Protein AF-A0A2V9KYP8-F1 (afdb_monomer)

Secondary structure (DSSP, 8-state):
-EEEEEE--SHHHHHHHHHHHHTT-EEEEEESSTTT--HHHHHHHHHTT---EE--TT--S--

Radius of gyration: 10.92 Å; Cα contacts (8 Å, |Δi|>4): 110; chains: 1; bounding box: 24×19×31 Å

Structure (mmCIF, N/CA/C/O backbone):
data_AF-A0A2V9KYP8-F1
#
_entry.id   AF-A0A2V9KYP8-F1
#
loop_
_atom_site.group_PDB
_atom_site.id
_atom_site.type_symbol
_atom_site.label_atom_id
_atom_site.label_alt_id
_atom_site.label_comp_id
_atom_site.label_asym_id
_atom_site.label_entity_id
_atom_site.label_seq_id
_atom_site.pdbx_PDB_ins_code
_atom_site.Cartn_x
_atom_site.Cartn_y
_atom_site.Cartn_z
_atom_site.occupancy
_atom_site.B_iso_or_equiv
_atom_site.auth_seq_id
_atom_site.auth_comp_id
_atom_site.auth_asym_id
_atom_site.auth_atom_id
_atom_site.pdbx_PDB_model_num
ATOM 1 N N . MET A 1 1 ? -16.648 9.118 7.299 1.00 93.44 1 MET A N 1
ATOM 2 C CA . MET A 1 1 ? -16.035 9.834 6.148 1.00 93.44 1 MET A CA 1
ATOM 3 C C . MET A 1 1 ? -15.531 8.799 5.147 1.00 93.44 1 MET A C 1
ATOM 5 O O . MET A 1 1 ? -15.138 7.730 5.592 1.00 93.44 1 MET A O 1
ATOM 9 N N . ARG A 1 2 ? -15.586 9.056 3.833 1.00 98.12 2 ARG A N 1
ATOM 10 C CA . ARG A 1 2 ? -15.067 8.131 2.803 1.00 98.12 2 ARG A CA 1
ATOM 11 C C . ARG A 1 2 ? -13.842 8.755 2.144 1.00 98.12 2 ARG A C 1
ATOM 13 O O . ARG A 1 2 ? -13.933 9.907 1.729 1.00 98.12 2 ARG A O 1
ATOM 20 N N . ILE A 1 3 ? -12.736 8.020 2.085 1.00 98.19 3 ILE A N 1
ATOM 21 C CA . ILE A 1 3 ? -11.455 8.496 1.556 1.00 98.19 3 ILE A CA 1
ATOM 22 C C . ILE A 1 3 ? -10.945 7.497 0.519 1.00 98.19 3 ILE A C 1
ATOM 24 O O . ILE A 1 3 ? -10.891 6.297 0.778 1.00 98.19 3 ILE A O 1
ATOM 28 N N . SER A 1 4 ? -10.528 8.017 -0.630 1.00 98.31 4 SER A N 1
ATOM 29 C CA . SER A 1 4 ? -9.710 7.297 -1.602 1.00 98.31 4 SER A CA 1
ATOM 30 C C . SER A 1 4 ? -8.349 7.973 -1.652 1.00 98.31 4 SER A C 1
ATOM 32 O O . SER A 1 4 ? -8.281 9.192 -1.813 1.00 98.31 4 SER A O 1
ATOM 34 N N . ALA A 1 5 ? -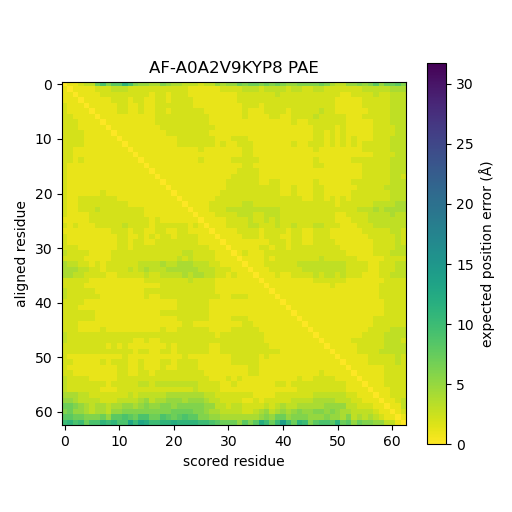7.282 7.200 -1.477 1.00 98.25 5 ALA A N 1
ATOM 35 C CA . ALA A 1 5 ? -5.917 7.705 -1.485 1.00 98.25 5 ALA A CA 1
ATOM 36 C C . ALA A 1 5 ? -5.116 7.064 -2.623 1.00 98.25 5 ALA A C 1
ATOM 38 O O . ALA A 1 5 ? -5.194 5.858 -2.840 1.00 98.25 5 ALA A O 1
ATOM 39 N N . CYS A 1 6 ? -4.341 7.889 -3.323 1.00 98.31 6 CYS A N 1
ATOM 40 C CA . CYS A 1 6 ? -3.395 7.485 -4.356 1.00 98.31 6 CYS A CA 1
ATOM 41 C C . CYS A 1 6 ? -2.029 8.032 -3.940 1.00 98.31 6 CYS A C 1
ATOM 43 O O . CYS A 1 6 ? -1.776 9.231 -4.063 1.00 98.31 6 CYS A O 1
ATOM 45 N N . LEU A 1 7 ? -1.207 7.180 -3.327 1.00 98.31 7 LEU A N 1
ATOM 46 C CA . LEU A 1 7 ? 0.057 7.545 -2.676 1.00 98.31 7 LEU A CA 1
ATOM 47 C C . LEU A 1 7 ? 1.085 6.420 -2.870 1.00 98.31 7 LEU A C 1
ATOM 49 O O . LEU A 1 7 ? 0.743 5.322 -3.302 1.00 98.31 7 LEU A O 1
ATOM 53 N N . HIS A 1 8 ? 2.348 6.650 -2.510 1.00 98.56 8 HIS A N 1
ATOM 54 C CA . HIS A 1 8 ? 3.327 5.563 -2.421 1.00 98.56 8 HIS A CA 1
ATOM 55 C C . HIS A 1 8 ? 2.933 4.593 -1.302 1.00 98.56 8 HIS A C 1
ATOM 57 O O . HIS A 1 8 ? 2.790 5.011 -0.153 1.00 98.56 8 HIS A O 1
ATOM 63 N N . VAL A 1 9 ? 2.767 3.307 -1.611 1.00 98.56 9 VAL A N 1
ATOM 64 C CA . VAL A 1 9 ? 2.357 2.304 -0.617 1.00 98.56 9 VAL A CA 1
ATOM 65 C C . VAL A 1 9 ? 3.587 1.781 0.121 1.00 98.56 9 VAL A C 1
ATOM 67 O O . VAL A 1 9 ? 4.188 0.783 -0.259 1.00 98.56 9 VAL A O 1
ATOM 70 N N . THR A 1 10 ? 3.973 2.496 1.173 1.00 98.69 10 THR A N 1
ATOM 71 C CA . THR A 1 10 ? 5.085 2.162 2.073 1.00 98.69 10 THR A CA 1
ATOM 72 C C . THR A 1 10 ? 4.598 2.054 3.519 1.00 98.69 10 THR A C 1
ATOM 74 O O . THR A 1 10 ? 3.439 2.355 3.824 1.00 98.69 10 THR A O 1
ATOM 77 N N . SER A 1 11 ? 5.482 1.650 4.434 1.00 98.62 11 SER A N 1
ATOM 78 C CA . SER A 1 11 ? 5.181 1.551 5.872 1.00 98.62 11 SER A CA 1
ATOM 79 C C . SER A 1 11 ? 4.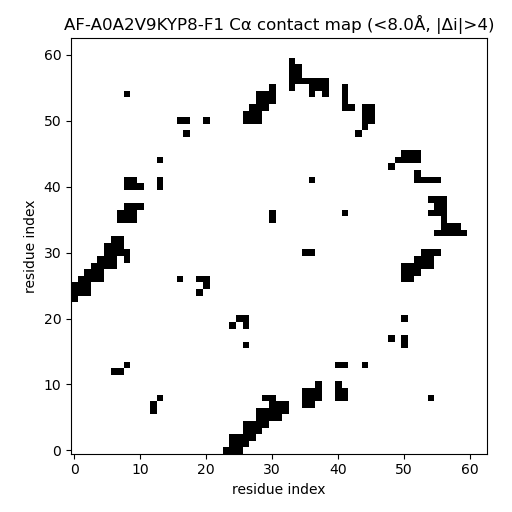642 2.860 6.480 1.00 98.62 11 SER A C 1
ATOM 81 O O . SER A 1 11 ? 3.768 2.844 7.349 1.00 98.62 11 SER A O 1
ATOM 83 N N . GLU A 1 12 ? 5.118 4.015 6.017 1.00 98.62 12 GLU A N 1
ATOM 84 C CA . GLU A 1 12 ? 4.649 5.333 6.455 1.00 98.62 12 GLU A CA 1
ATOM 85 C C . GLU A 1 12 ? 3.193 5.578 6.031 1.00 98.62 12 GLU A C 1
ATOM 87 O O . GLU A 1 12 ? 2.363 5.986 6.847 1.00 98.62 12 GLU A O 1
ATOM 92 N N . THR A 1 13 ? 2.853 5.256 4.779 1.00 98.56 13 THR A N 1
ATOM 93 C CA . THR A 1 13 ? 1.476 5.344 4.271 1.00 98.56 13 THR A CA 1
ATOM 94 C C . THR A 1 13 ? 0.556 4.357 4.978 1.00 98.56 13 THR A C 1
ATOM 96 O O . THR A 1 13 ? -0.596 4.694 5.247 1.00 98.56 13 THR A O 1
ATOM 99 N N . ALA A 1 14 ? 1.051 3.175 5.354 1.00 98.69 14 ALA A N 1
ATOM 100 C CA . ALA A 1 14 ? 0.272 2.234 6.150 1.00 98.69 14 ALA A CA 1
ATOM 101 C C . ALA A 1 14 ? -0.099 2.808 7.524 1.00 98.69 14 ALA A C 1
ATOM 103 O O . ALA A 1 14 ? -1.260 2.735 7.919 1.00 98.69 14 ALA A O 1
ATOM 104 N N . ASN A 1 15 ? 0.839 3.461 8.217 1.00 98.75 15 ASN A N 1
ATOM 105 C CA . ASN A 1 15 ? 0.546 4.130 9.489 1.00 98.75 15 ASN A CA 1
ATOM 106 C C . ASN A 1 15 ? -0.502 5.243 9.331 1.00 98.75 15 ASN A C 1
ATOM 108 O O . ASN A 1 15 ? -1.419 5.357 10.150 1.00 98.75 15 ASN A O 1
ATOM 112 N N . LEU A 1 16 ? -0.416 6.030 8.253 1.00 98.62 16 LEU A N 1
ATOM 113 C CA . LEU A 1 16 ? -1.441 7.022 7.925 1.00 98.62 16 LEU A CA 1
ATOM 114 C C . LEU A 1 16 ? -2.804 6.357 7.671 1.00 98.62 16 LEU A C 1
ATOM 116 O O . LEU A 1 16 ? -3.814 6.791 8.225 1.00 98.62 16 LEU A O 1
ATOM 120 N N . ALA A 1 17 ? -2.837 5.292 6.870 1.00 98.56 17 ALA A N 1
ATOM 121 C CA . ALA A 1 17 ? -4.051 4.560 6.525 1.00 98.56 17 ALA A CA 1
ATOM 122 C C . ALA A 1 17 ? -4.747 3.972 7.762 1.00 98.56 17 ALA A C 1
ATOM 124 O O . ALA A 1 17 ? -5.958 4.132 7.928 1.00 98.56 17 ALA A O 1
ATOM 125 N N . ILE A 1 18 ? -3.971 3.357 8.658 1.00 98.50 18 ILE A N 1
ATOM 126 C CA . ILE A 1 18 ? -4.439 2.813 9.937 1.00 98.50 18 ILE A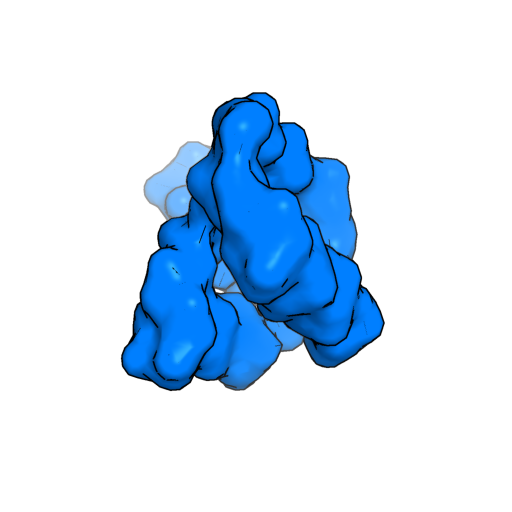 CA 1
ATOM 127 C C . ILE A 1 18 ? -5.006 3.932 10.813 1.00 98.50 18 ILE A C 1
ATOM 129 O O . ILE A 1 18 ? -6.121 3.807 11.312 1.00 98.50 18 ILE A O 1
ATOM 133 N N . THR A 1 19 ? -4.300 5.060 10.922 1.00 98.62 19 THR A N 1
ATOM 134 C CA . THR A 1 19 ? -4.766 6.219 11.701 1.00 98.62 19 THR A CA 1
ATOM 135 C C . THR A 1 19 ? -6.103 6.750 11.180 1.00 98.62 19 THR A C 1
ATOM 137 O O . THR A 1 19 ? -7.015 7.018 11.960 1.00 98.62 19 THR A O 1
ATOM 140 N N . LEU A 1 20 ? -6.253 6.883 9.858 1.00 98.44 20 LEU A N 1
ATOM 141 C CA . LEU A 1 20 ? -7.500 7.348 9.245 1.00 98.44 20 LEU A CA 1
ATOM 142 C C . LEU A 1 20 ? -8.652 6.363 9.482 1.00 98.44 20 LEU A C 1
ATOM 144 O O . LEU A 1 20 ? -9.758 6.792 9.821 1.00 98.44 20 LEU A O 1
ATOM 148 N N . ARG A 1 21 ? -8.397 5.058 9.334 1.00 98.00 21 ARG A N 1
ATOM 149 C CA . ARG A 1 21 ? -9.367 3.994 9.629 1.00 98.00 21 ARG A CA 1
ATOM 150 C C . ARG A 1 21 ? -9.812 4.046 11.089 1.00 98.00 21 ARG A C 1
ATOM 152 O O . ARG A 1 21 ? -11.012 4.057 11.354 1.00 98.00 21 ARG A O 1
ATOM 159 N N . ASP A 1 22 ? -8.865 4.130 12.018 1.00 98.31 22 ASP A N 1
ATOM 160 C CA . ASP A 1 22 ? -9.136 4.170 13.460 1.00 98.31 22 ASP A CA 1
ATOM 161 C C . ASP A 1 22 ? -9.843 5.473 13.867 1.00 98.31 22 ASP A C 1
ATOM 163 O O . ASP A 1 22 ? -10.636 5.490 14.806 1.00 98.31 22 ASP A O 1
ATOM 167 N N . GLY A 1 23 ? -9.655 6.542 13.088 1.00 98.12 23 GLY A N 1
ATOM 168 C CA . GLY A 1 23 ? -10.444 7.775 13.144 1.00 98.12 23 GLY A CA 1
ATOM 169 C C . GLY A 1 23 ? -11.859 7.674 12.548 1.00 98.12 23 GLY A C 1
ATOM 170 O O . GLY A 1 23 ? -12.558 8.686 12.464 1.00 98.12 23 GLY A O 1
ATOM 171 N N . GLY A 1 24 ? -12.303 6.491 12.111 1.00 98.06 24 GLY A N 1
ATOM 172 C CA . GLY A 1 24 ? -13.645 6.247 11.569 1.00 98.06 24 GLY A CA 1
ATOM 173 C C . GLY A 1 24 ? -13.798 6.535 10.070 1.00 98.06 24 GLY A C 1
ATOM 174 O O . GLY A 1 24 ? -14.922 6.707 9.574 1.00 98.06 24 GLY A O 1
ATOM 175 N N . ALA A 1 25 ? -12.697 6.633 9.321 1.00 98.31 25 ALA A N 1
ATOM 176 C CA . ALA A 1 25 ? -12.759 6.720 7.868 1.00 98.31 25 ALA A CA 1
ATOM 177 C C . ALA A 1 25 ? -12.941 5.333 7.230 1.00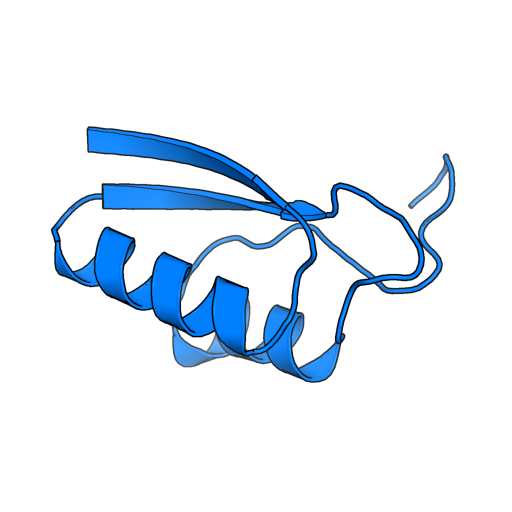 98.31 25 ALA A C 1
ATOM 179 O O . ALA A 1 25 ? -12.279 4.366 7.592 1.00 98.31 25 ALA A O 1
ATOM 180 N N . HIS A 1 26 ? -13.787 5.261 6.203 1.00 98.00 26 HIS A N 1
ATOM 181 C CA . HIS A 1 26 ? -13.755 4.169 5.235 1.00 98.00 26 HIS A CA 1
ATOM 182 C C . HIS A 1 26 ? -12.741 4.533 4.152 1.00 98.00 26 HIS A C 1
ATOM 184 O O . HIS A 1 26 ? -12.993 5.448 3.361 1.00 98.00 26 HIS A O 1
ATOM 190 N N . LEU A 1 27 ? -11.599 3.851 4.159 1.00 97.94 27 LEU A N 1
ATOM 191 C CA . LEU A 1 27 ? -10.454 4.131 3.300 1.00 97.94 27 LEU A CA 1
ATOM 192 C C . LEU A 1 27 ? -10.299 3.055 2.221 1.00 97.94 27 LEU A C 1
ATOM 194 O O . LEU A 1 27 ? -10.434 1.871 2.514 1.00 97.94 27 LEU A O 1
ATOM 198 N N . VAL A 1 28 ? -9.957 3.476 1.005 1.00 98.62 28 VAL A N 1
ATOM 199 C CA . VAL A 1 28 ? -9.381 2.620 -0.042 1.00 98.62 28 VAL A CA 1
ATOM 200 C C . VAL A 1 28 ? -8.078 3.247 -0.541 1.00 98.62 28 VAL A C 1
ATOM 202 O O . VAL A 1 28 ? -7.982 4.476 -0.628 1.00 98.62 28 VAL A O 1
ATOM 205 N N . LEU A 1 29 ? -7.082 2.419 -0.848 1.00 98.50 29 LEU A N 1
ATOM 206 C CA . LEU A 1 29 ? -5.744 2.858 -1.248 1.00 98.50 29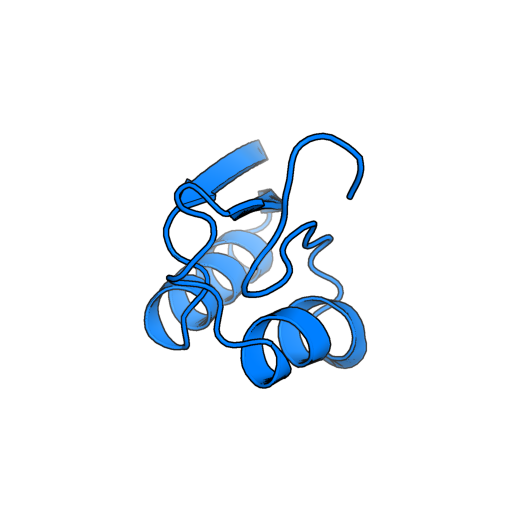 LEU A CA 1
ATOM 207 C C . LEU A 1 29 ? -5.356 2.254 -2.604 1.00 98.50 29 LEU A C 1
ATOM 209 O O . LEU A 1 29 ? -5.608 1.076 -2.849 1.00 98.50 29 LEU A O 1
ATOM 213 N N . CYS A 1 30 ? -4.705 3.041 -3.454 1.00 98.12 30 CYS A N 1
ATOM 214 C CA . CYS A 1 30 ? -3.956 2.559 -4.613 1.00 98.12 30 CYS A CA 1
ATOM 215 C C . CYS A 1 30 ? -2.567 3.205 -4.673 1.00 98.12 30 CYS A C 1
ATOM 217 O O . CYS A 1 30 ? -2.314 4.228 -4.022 1.00 98.12 30 CYS A O 1
ATOM 219 N N . ALA A 1 31 ? -1.664 2.602 -5.446 1.00 98.00 31 ALA A N 1
ATOM 220 C CA . ALA A 1 31 ? -0.346 3.171 -5.682 1.00 98.00 31 ALA A CA 1
ATOM 221 C C . ALA A 1 31 ? -0.429 4.392 -6.609 1.00 98.00 31 ALA A C 1
ATOM 223 O O . ALA A 1 31 ? -1.231 4.445 -7.537 1.00 98.00 31 ALA A O 1
ATOM 224 N N . SER A 1 32 ? 0.409 5.399 -6.351 1.00 97.75 32 SER A N 1
ATOM 225 C CA . SER A 1 32 ? 0.594 6.546 -7.256 1.00 97.75 32 SER A CA 1
ATOM 226 C C . SER A 1 32 ? 1.774 6.380 -8.210 1.00 97.75 32 SER A C 1
ATOM 228 O O . SER A 1 32 ? 2.030 7.261 -9.029 1.00 97.75 32 SER A O 1
ATOM 230 N N . ASN A 1 33 ? 2.552 5.310 -8.048 1.00 97.56 33 ASN A N 1
ATOM 231 C CA . ASN A 1 33 ? 3.727 5.035 -8.858 1.00 97.56 33 ASN A CA 1
ATOM 232 C C . ASN A 1 33 ? 4.038 3.530 -8.840 1.00 97.56 33 ASN A C 1
ATOM 234 O O . ASN A 1 33 ? 4.189 2.971 -7.749 1.00 97.56 33 ASN A O 1
ATOM 238 N N . PRO A 1 34 ? 4.284 2.909 -10.005 1.00 96.19 34 PRO A N 1
ATOM 239 C CA . PRO A 1 34 ? 4.386 1.457 -10.115 1.00 96.19 34 PRO A CA 1
ATOM 240 C C . PRO A 1 34 ? 5.553 0.861 -9.326 1.00 96.19 34 PRO A C 1
ATOM 242 O O . PRO A 1 34 ? 5.522 -0.290 -8.916 1.00 96.19 34 PRO A O 1
ATOM 245 N N . LEU A 1 35 ? 6.610 1.630 -9.063 1.00 97.19 35 LEU A N 1
ATOM 246 C CA . LEU A 1 35 ? 7.828 1.116 -8.426 1.00 97.19 35 LEU A CA 1
ATOM 247 C C . LEU A 1 35 ? 7.902 1.352 -6.911 1.00 97.19 35 LEU A C 1
ATOM 249 O O . LEU A 1 35 ? 8.861 0.897 -6.281 1.00 97.19 35 LEU A O 1
ATOM 253 N N . SER A 1 36 ? 6.960 2.099 -6.328 1.00 97.56 36 SER A N 1
ATOM 254 C CA . SER A 1 36 ? 7.076 2.571 -4.938 1.00 97.56 36 SER A CA 1
ATOM 255 C C . SER A 1 36 ? 6.351 1.696 -3.917 1.00 97.56 36 SER A C 1
ATOM 257 O O . SER A 1 36 ? 6.592 1.860 -2.722 1.00 97.56 36 SER A O 1
ATOM 259 N N . THR A 1 37 ? 5.516 0.760 -4.370 1.00 98.50 37 THR A N 1
ATOM 260 C CA . THR A 1 37 ? 4.833 -0.205 -3.506 1.00 98.50 37 THR A CA 1
ATOM 261 C C . THR A 1 37 ? 5.836 -1.112 -2.788 1.00 98.50 37 THR A C 1
ATOM 263 O O . THR A 1 37 ? 6.768 -1.651 -3.389 1.00 98.50 37 THR A O 1
ATOM 266 N N . GLN A 1 38 ? 5.645 -1.271 -1.482 1.00 98.75 38 GLN A N 1
ATOM 267 C CA . GLN A 1 38 ? 6.216 -2.333 -0.660 1.00 98.75 38 GLN A CA 1
ATOM 268 C C . GLN A 1 38 ? 5.138 -3.417 -0.523 1.00 98.75 38 GLN A C 1
ATOM 270 O O . GLN A 1 38 ? 4.129 -3.209 0.151 1.00 98.75 38 GLN A O 1
ATOM 275 N N . ASP A 1 39 ? 5.301 -4.539 -1.229 1.00 98.56 39 ASP A N 1
ATOM 276 C CA . ASP A 1 39 ? 4.235 -5.544 -1.381 1.00 98.56 39 ASP A CA 1
ATOM 277 C C . ASP A 1 39 ? 3.841 -6.215 -0.060 1.00 98.56 39 ASP A C 1
ATOM 279 O O . ASP A 1 39 ? 2.675 -6.540 0.157 1.00 98.56 39 ASP A O 1
ATOM 283 N N . ASP A 1 40 ? 4.795 -6.390 0.852 1.00 98.69 40 ASP A N 1
ATOM 284 C CA . ASP A 1 40 ? 4.554 -6.894 2.203 1.00 98.69 40 ASP A CA 1
ATOM 285 C C . ASP A 1 40 ? 3.668 -5.943 3.021 1.00 98.69 40 ASP A C 1
ATOM 287 O O . ASP A 1 40 ? 2.749 -6.387 3.717 1.00 98.69 40 ASP A O 1
ATOM 291 N N . VAL A 1 41 ? 3.874 -4.633 2.872 1.00 98.75 41 VAL A N 1
ATOM 292 C CA . VAL A 1 41 ? 3.030 -3.601 3.482 1.00 98.75 41 VAL A CA 1
ATOM 293 C C . VAL A 1 41 ? 1.630 -3.596 2.870 1.00 98.75 41 VAL A C 1
ATOM 295 O O . VAL A 1 41 ? 0.644 -3.593 3.611 1.00 98.75 41 VAL A O 1
ATOM 298 N N . ALA A 1 42 ? 1.523 -3.627 1.538 1.00 98.62 42 ALA A N 1
ATOM 299 C CA . ALA A 1 42 ? 0.233 -3.695 0.849 1.00 98.62 42 ALA A CA 1
ATOM 300 C C . ALA A 1 42 ? -0.560 -4.944 1.279 1.00 98.62 42 ALA A C 1
ATOM 302 O O . ALA A 1 42 ? -1.745 -4.854 1.611 1.00 98.62 42 ALA A O 1
ATOM 303 N N . ALA A 1 43 ? 0.111 -6.097 1.369 1.00 98.6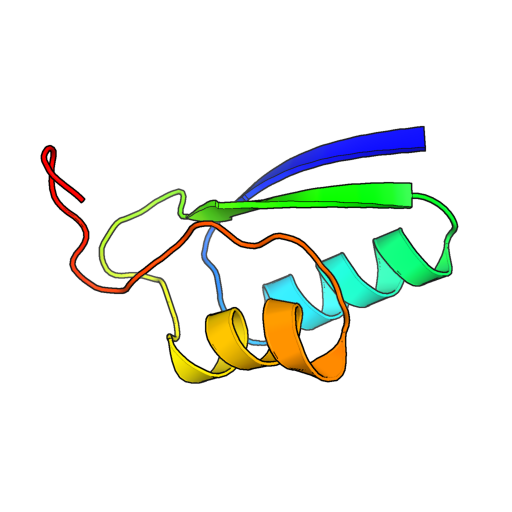9 43 ALA A N 1
ATOM 304 C CA . ALA A 1 43 ? -0.484 -7.343 1.834 1.00 98.69 43 ALA A CA 1
ATOM 305 C C . ALA A 1 43 ? -0.949 -7.265 3.297 1.00 98.69 43 ALA A C 1
ATOM 307 O O . ALA A 1 43 ? -2.042 -7.744 3.609 1.00 98.69 43 ALA A O 1
ATOM 308 N N . SER A 1 44 ? -0.158 -6.660 4.190 1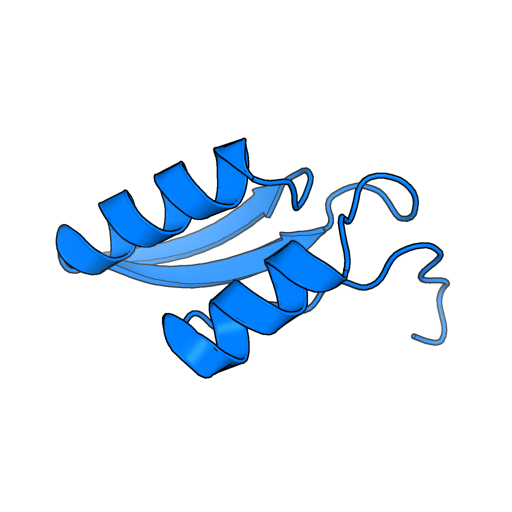.00 98.75 44 SER A N 1
ATOM 309 C CA . SER A 1 44 ? -0.534 -6.498 5.602 1.00 98.75 44 SER A CA 1
ATOM 310 C C . SER A 1 44 ? -1.727 -5.553 5.773 1.00 98.75 44 SER A C 1
ATOM 312 O O . SER A 1 44 ? -2.657 -5.865 6.520 1.00 98.75 44 SER A O 1
ATOM 314 N N . LEU A 1 45 ? -1.777 -4.443 5.023 1.00 98.62 45 LEU A N 1
ATOM 315 C CA . LEU A 1 45 ? -2.924 -3.528 5.039 1.00 98.62 45 LEU A CA 1
ATOM 316 C C . LEU A 1 45 ? -4.242 -4.245 4.720 1.00 98.62 45 LEU A C 1
ATOM 318 O O . LEU A 1 45 ? -5.244 -4.010 5.398 1.00 98.62 45 LEU A O 1
ATOM 322 N N . VAL A 1 46 ? -4.231 -5.160 3.748 1.00 98.62 46 VAL A N 1
ATOM 323 C CA . VAL A 1 46 ? -5.409 -5.965 3.397 1.00 98.62 46 VAL A CA 1
ATOM 324 C C . VAL A 1 46 ? -5.684 -7.047 4.443 1.00 98.62 46 VAL A C 1
ATOM 326 O O . VAL A 1 46 ? -6.802 -7.126 4.952 1.00 98.62 46 VAL A O 1
ATOM 329 N N . ARG A 1 47 ? -4.690 -7.886 4.763 1.00 98.56 47 ARG A N 1
ATOM 330 C CA . ARG A 1 47 ? -4.874 -9.096 5.585 1.00 98.56 47 ARG A CA 1
ATOM 331 C C . ARG A 1 47 ? -5.099 -8.807 7.064 1.00 98.56 47 ARG A C 1
ATOM 333 O O . ARG A 1 47 ? -5.942 -9.452 7.677 1.00 98.56 47 ARG A O 1
ATOM 340 N N . ASP A 1 48 ? -4.340 -7.873 7.622 1.00 98.38 48 ASP A N 1
ATOM 341 C CA . ASP A 1 48 ? -4.295 -7.639 9.065 1.00 98.38 48 ASP A CA 1
ATOM 342 C C . ASP A 1 48 ? -5.152 -6.424 9.442 1.00 98.38 48 ASP A C 1
ATOM 344 O O . ASP A 1 48 ? -5.888 -6.438 10.432 1.00 98.38 48 ASP A O 1
ATOM 348 N N . TYR A 1 49 ? -5.116 -5.375 8.613 1.00 98.06 49 TYR A N 1
ATOM 349 C CA . TYR A 1 49 ? -5.786 -4.105 8.901 1.00 98.06 49 TYR A CA 1
ATOM 350 C C . TYR A 1 49 ? -7.115 -3.908 8.164 1.00 98.06 49 TYR A C 1
ATOM 352 O O . TYR A 1 49 ? -7.822 -2.942 8.463 1.00 98.06 49 TYR A O 1
ATOM 360 N N . HIS A 1 50 ? -7.498 -4.825 7.272 1.00 97.81 50 HIS A N 1
ATOM 361 C CA . HIS A 1 50 ? -8.762 -4.776 6.530 1.00 97.81 50 HIS A CA 1
ATOM 362 C C . HIS A 1 50 ? -8.963 -3.452 5.768 1.00 97.81 50 HIS A C 1
ATOM 364 O O . HIS A 1 50 ? -10.089 -2.974 5.618 1.00 97.81 50 HIS A O 1
ATOM 370 N N . VAL A 1 51 ? -7.869 -2.843 5.299 1.00 98.50 51 VAL A N 1
ATOM 371 C CA . VAL A 1 51 ? -7.873 -1.656 4.438 1.00 98.50 51 VAL A CA 1
ATOM 372 C C . VAL A 1 51 ? -7.736 -2.127 2.988 1.00 98.50 51 VAL A C 1
ATOM 374 O O . VAL A 1 51 ? -6.663 -2.609 2.612 1.00 98.50 51 VAL A O 1
ATOM 377 N N . PRO A 1 52 ? -8.785 -1.999 2.151 1.00 98.62 52 PRO A N 1
ATOM 378 C CA . PRO A 1 52 ? -8.700 -2.357 0.741 1.00 98.62 52 PRO A CA 1
ATOM 379 C C . PRO A 1 52 ? -7.581 -1.574 0.051 1.00 98.62 52 PRO A C 1
ATOM 381 O O . PRO A 1 52 ? -7.620 -0.343 -0.014 1.00 98.62 52 PRO A O 1
ATOM 384 N N . THR A 1 53 ? -6.583 -2.304 -0.440 1.00 98.62 53 THR A N 1
ATOM 385 C CA . THR A 1 53 ? -5.370 -1.752 -1.044 1.00 98.62 53 THR A CA 1
ATOM 386 C C . THR A 1 53 ? -5.136 -2.439 -2.382 1.00 98.62 53 THR A C 1
ATOM 388 O O . THR A 1 53 ? -4.994 -3.658 -2.433 1.00 98.62 53 THR A O 1
ATOM 391 N N . PHE A 1 54 ? -5.129 -1.653 -3.454 1.00 98.00 54 PHE A N 1
ATOM 392 C CA . PHE A 1 54 ? -4.967 -2.094 -4.839 1.00 98.00 54 PHE A CA 1
ATOM 393 C C . PHE A 1 54 ? -3.646 -1.536 -5.360 1.00 98.00 54 PHE A C 1
ATOM 395 O O . PHE A 1 54 ? -3.592 -0.433 -5.900 1.00 98.00 54 PHE A O 1
ATOM 402 N N . ALA A 1 55 ? -2.565 -2.243 -5.058 1.00 97.94 55 ALA A N 1
ATOM 403 C CA . ALA A 1 55 ? -1.213 -1.827 -5.385 1.00 97.94 55 ALA A CA 1
ATOM 404 C C . ALA A 1 55 ? -0.307 -3.054 -5.423 1.00 97.94 55 ALA A C 1
ATOM 406 O O . ALA A 1 55 ? -0.351 -3.878 -4.506 1.00 97.94 55 ALA A O 1
ATOM 407 N N . VAL A 1 56 ? 0.541 -3.134 -6.442 1.00 97.81 56 VAL A N 1
ATOM 408 C CA . VAL A 1 56 ? 1.617 -4.123 -6.534 1.00 97.81 56 VAL A CA 1
ATOM 409 C C . VAL A 1 56 ? 2.857 -3.452 -7.108 1.00 97.81 56 VAL A C 1
ATOM 411 O O . VAL A 1 56 ? 2.771 -2.546 -7.939 1.00 97.81 56 VAL A O 1
ATOM 414 N N . LYS A 1 57 ? 4.037 -3.841 -6.634 1.00 98.12 57 LYS A N 1
ATOM 415 C CA . LYS A 1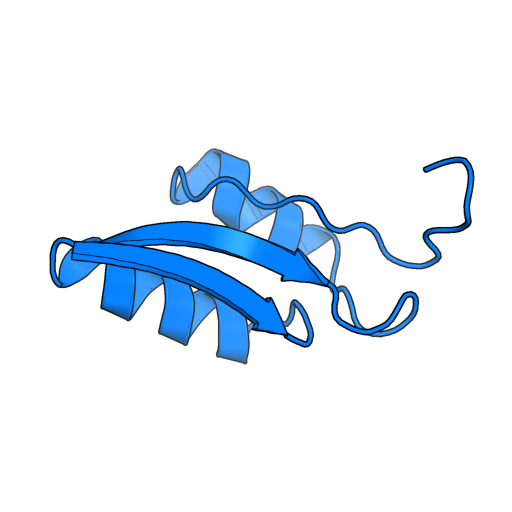 57 ? 5.284 -3.323 -7.179 1.00 98.12 57 LYS A CA 1
ATOM 416 C C . LYS A 1 57 ? 5.509 -3.859 -8.590 1.00 98.12 57 LYS A C 1
ATOM 418 O O . LYS A 1 57 ? 5.537 -5.063 -8.817 1.00 98.12 57 LYS A O 1
ATOM 423 N N . GLY A 1 58 ? 5.774 -2.946 -9.513 1.00 97.38 58 GLY A N 1
ATOM 424 C CA . GLY A 1 58 ? 5.962 -3.243 -10.925 1.00 97.38 58 GLY A CA 1
ATOM 425 C C . GLY A 1 58 ? 4.654 -3.418 -11.691 1.00 97.38 58 GLY A C 1
ATOM 426 O O . GLY A 1 58 ? 4.687 -4.086 -12.717 1.00 97.38 58 GLY A O 1
ATOM 427 N N . GLU A 1 59 ? 3.540 -2.851 -11.206 1.00 95.25 59 GLU A N 1
ATOM 428 C CA . GLU A 1 59 ? 2.276 -2.809 -11.957 1.00 95.25 59 GLU A CA 1
ATOM 429 C C . GLU A 1 59 ? 2.460 -2.192 -13.356 1.00 95.25 59 GLU A C 1
ATOM 431 O O . GLU A 1 59 ? 3.331 -1.340 -13.585 1.00 95.25 59 GLU A O 1
ATOM 436 N N . ASP A 1 60 ? 1.638 -2.656 -14.291 1.00 94.56 60 ASP A N 1
ATOM 437 C CA . ASP A 1 60 ? 1.612 -2.229 -15.685 1.00 94.56 60 ASP A CA 1
ATOM 438 C C . ASP A 1 60 ? 0.193 -1.785 -16.076 1.00 94.56 60 ASP A C 1
ATOM 440 O O . ASP A 1 60 ? -0.581 -1.357 -15.230 1.00 94.56 60 ASP A O 1
ATOM 444 N N . HIS A 1 61 ? -0.142 -1.766 -17.366 1.00 92.38 61 HIS A N 1
ATOM 445 C CA . HIS A 1 61 ? -1.493 -1.382 -17.792 1.00 92.38 61 HIS A CA 1
ATOM 446 C C . HIS A 1 61 ? -2.509 -2.526 -17.704 1.00 92.38 61 HIS A C 1
ATOM 448 O O . HIS A 1 61 ? -3.710 -2.263 -17.791 1.00 92.38 61 HIS A O 1
ATOM 454 N N . ASP A 1 62 ? -2.038 -3.767 -17.579 1.00 91.25 62 ASP A N 1
ATOM 455 C CA . ASP A 1 62 ? -2.879 -4.964 -17.560 1.00 91.25 62 ASP A CA 1
ATOM 456 C C . ASP A 1 62 ? -3.166 -5.442 -16.124 1.00 91.25 62 ASP A C 1
ATOM 458 O O . ASP A 1 62 ? -4.124 -6.190 -15.905 1.00 91.25 62 ASP A O 1
ATOM 462 N N . THR A 1 63 ? -2.347 -5.003 -15.166 1.00 76.88 63 THR A N 1
ATOM 463 C CA . THR A 1 63 ? -2.386 -5.348 -13.737 1.00 76.88 63 THR A CA 1
ATOM 464 C C . THR A 1 63 ? -2.878 -4.175 -12.901 1.00 76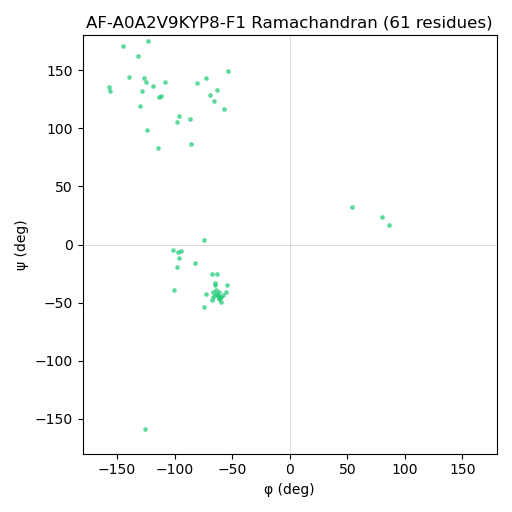.88 63 THR A C 1
ATOM 466 O O . THR A 1 63 ? -3.773 -4.401 -12.053 1.00 76.88 63 THR A O 1
#

pLDDT: mean 97.55, std 3.0, range [76.88, 98.75]

Solvent-accessible surface area (backbone atoms only — not comparable to full-atom values): 3508 Å² total; per-residue (Å²): 94,81,46,81,47,71,39,59,38,34,70,69,46,49,54,51,51,50,51,43,39,76,70,58,32,51,55,38,38,32,50,64,43,41,77,49,35,35,54,71,48,39,50,42,34,39,76,76,64,69,33,54,54,61,57,50,56,68,49,63,96,92,105

Nearest PDB structures (foldseek):
  7zd7-assembly1_A  TM=9.833E-01  e=8.138E-08  Synechocystis sp. PCC 6803
  7zd8-assembly1_A  TM=9.819E-01  e=2.121E-07  Synechocystis sp. PCC 6803
  7zd9-assembly1_A  TM=9.825E-01  e=2.121E-07  Synechocystis sp. PCC 6803
  7o5l-assembly1_A  TM=9.840E-01  e=6.340E-07  Synechocystis sp. PCC 6803 substr. Kazusa
  5jpi-assembly1_B  TM=9.682E-01  e=5.183E-04  Cryptosporidium parvum

Mean predicted aligned error: 1.91 Å

Foldseek 3Di:
DEDEEAEQQDPVVLVVQLVCVVVVYLYEYEYNDQARHDVVSQVCCCPPVVHHYHHDRNDDPVD

Sequence (63 aa):
MRISACLHVTSETANLAITLRDGGAHLVLCASNPLSTQDDVAASLVRDYHVPTFAVKGEDHDT